Protein AF-A0A1J7C838-F1 (afdb_monomer)

Solvent-accessible surface area (backbone atoms only — not comparable to full-atom values): 5381 Å² total; per-residue (Å²): 118,68,68,62,57,50,53,51,55,50,51,53,49,56,49,54,52,49,53,50,50,51,41,50,53,50,43,56,40,49,73,36,74,68,40,30,52,54,53,49,54,44,35,60,74,16,37,66,91,56,87,50,80,49,97,50,65,69,57,20,52,50,39,46,52,43,18,50,57,26,43,55,52,48,50,52,42,57,74,57,42,48,72,48,49,56,51,42,52,53,57,47,54,64,50,60,78,72,108

Secondary structure (DSSP, 8-state):
-HHHHHHHHHHHHHHHHHHHHHHHHHHHHHHSHHHHHHHHHHHHHTTTTS----SSHHHHHHHHHHHHHHHHHHHHHHHH-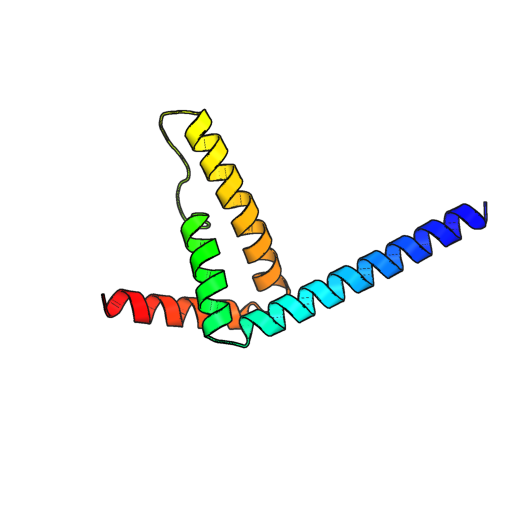HHHHHHHHHHHHHHHTT-

Sequence (99 aa):
MNDVNNKTAEAERQYREREKRDAEDIRHVMSDAQGRRVIWSVLTRGNVFGPCFATDPHVTAFNEGQRNLALALFQRVMSCCPELYLTMADEAGKQDEKR

Mean predicted aligned error: 4.57 Å

pLDDT: mean 94.16, std 8.87, range [58.47, 98.69]

Structure (mmCIF, N/CA/C/O backbone):
data_AF-A0A1J7C838-F1
#
_entry.id   AF-A0A1J7C838-F1
#
loop_
_atom_site.group_PDB
_atom_site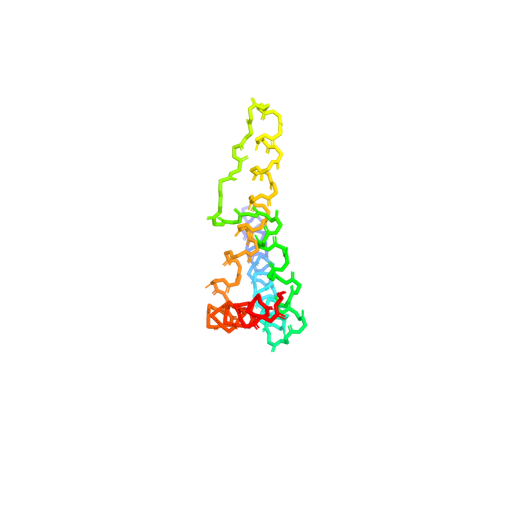.id
_atom_site.type_symbol
_atom_site.label_atom_id
_atom_site.label_alt_id
_atom_site.label_comp_id
_atom_site.label_asym_id
_atom_site.label_entity_id
_atom_site.label_seq_id
_atom_site.pdbx_PDB_ins_code
_atom_site.Cartn_x
_atom_site.Cartn_y
_atom_site.Cartn_z
_atom_site.occupancy
_atom_site.B_iso_or_equiv
_atom_site.auth_seq_id
_atom_site.auth_comp_id
_atom_site.auth_asym_id
_atom_site.auth_atom_id
_atom_site.pdbx_PDB_model_num
ATOM 1 N N . MET A 1 1 ? 8.521 3.347 40.447 1.00 58.47 1 MET A N 1
ATOM 2 C CA . MET A 1 1 ? 8.178 2.121 39.688 1.00 58.47 1 MET A CA 1
ATOM 3 C C . MET A 1 1 ? 6.769 2.170 39.082 1.00 58.47 1 MET A C 1
ATOM 5 O O . MET A 1 1 ? 6.614 1.731 37.952 1.00 58.47 1 MET A O 1
ATOM 9 N N . ASN A 1 2 ? 5.765 2.756 39.755 1.00 63.50 2 ASN A N 1
ATOM 10 C CA . ASN A 1 2 ? 4.376 2.812 39.254 1.00 63.50 2 ASN A CA 1
ATOM 11 C C . ASN A 1 2 ? 4.152 3.766 38.060 1.00 63.50 2 ASN A C 1
ATOM 13 O O . ASN A 1 2 ? 3.367 3.443 37.174 1.00 63.50 2 ASN A O 1
ATOM 17 N N . ASP A 1 3 ? 4.883 4.884 37.975 1.00 62.66 3 ASP A N 1
ATOM 18 C CA . ASP A 1 3 ? 4.737 5.842 36.862 1.00 62.66 3 ASP A CA 1
ATOM 19 C C . ASP A 1 3 ? 5.256 5.322 35.518 1.00 62.66 3 ASP A C 1
ATOM 21 O O . ASP A 1 3 ? 4.722 5.670 34.467 1.00 62.66 3 ASP A O 1
ATOM 25 N N . VAL A 1 4 ? 6.289 4.473 35.532 1.00 67.25 4 VAL A N 1
ATOM 26 C CA . VAL A 1 4 ? 6.834 3.873 34.304 1.00 67.25 4 VAL A CA 1
ATOM 27 C C . VAL A 1 4 ? 5.832 2.880 33.722 1.00 67.25 4 VAL A C 1
ATOM 29 O O . VAL A 1 4 ? 5.579 2.922 32.526 1.00 67.25 4 VAL A O 1
ATOM 32 N N . ASN A 1 5 ? 5.203 2.066 34.576 1.00 70.81 5 ASN A N 1
ATOM 33 C CA . ASN A 1 5 ? 4.222 1.064 34.161 1.00 70.81 5 ASN A CA 1
ATOM 34 C C . ASN A 1 5 ? 2.926 1.690 33.605 1.00 70.81 5 ASN A C 1
ATOM 36 O O . ASN A 1 5 ? 2.309 1.152 32.689 1.00 70.81 5 ASN A O 1
ATOM 40 N N . ASN A 1 6 ? 2.525 2.850 34.138 1.00 73.94 6 ASN A N 1
ATOM 41 C CA . ASN A 1 6 ? 1.362 3.589 33.644 1.00 73.94 6 ASN A CA 1
ATOM 42 C C . ASN A 1 6 ? 1.630 4.221 32.263 1.00 73.94 6 ASN A C 1
ATOM 44 O O . ASN A 1 6 ? 0.793 4.135 31.366 1.00 73.94 6 ASN A O 1
ATOM 48 N N . LYS A 1 7 ? 2.835 4.775 32.055 1.00 76.62 7 LYS A N 1
ATOM 49 C CA . LYS A 1 7 ? 3.252 5.343 30.760 1.00 76.62 7 LYS A CA 1
ATOM 50 C C . LYS A 1 7 ? 3.310 4.300 29.642 1.00 76.62 7 LYS A C 1
ATOM 52 O O . LYS A 1 7 ? 2.898 4.597 28.524 1.00 76.62 7 LYS A O 1
ATOM 57 N N . THR A 1 8 ? 3.778 3.082 29.921 1.00 87.00 8 THR A N 1
ATOM 58 C CA . THR A 1 8 ? 3.747 1.985 28.937 1.00 87.00 8 THR A CA 1
ATOM 59 C C . THR A 1 8 ? 2.321 1.555 28.608 1.00 87.00 8 THR A C 1
ATOM 61 O O . THR A 1 8 ? 1.993 1.414 27.433 1.00 87.00 8 THR A O 1
ATOM 64 N N . ALA A 1 9 ? 1.443 1.421 29.607 1.00 90.62 9 ALA A N 1
ATOM 65 C CA . ALA A 1 9 ? 0.049 1.040 29.375 1.00 90.62 9 ALA A CA 1
ATOM 66 C C . ALA A 1 9 ? -0.715 2.070 28.521 1.00 90.62 9 ALA A C 1
ATOM 68 O O . ALA A 1 9 ? -1.516 1.697 27.658 1.00 90.62 9 ALA A O 1
ATOM 69 N N . GLU A 1 10 ? -0.464 3.364 28.733 1.00 92.06 10 GLU A N 1
ATOM 70 C CA . GLU A 1 10 ? -1.044 4.437 27.923 1.00 92.06 10 GLU A CA 1
ATOM 71 C C . GLU A 1 10 ? -0.505 4.421 26.486 1.00 92.06 10 GLU A C 1
ATOM 73 O O . GLU A 1 10 ? -1.294 4.457 25.539 1.00 92.06 10 GLU A O 1
ATOM 78 N N . ALA A 1 11 ? 0.812 4.272 26.305 1.00 92.06 11 ALA A N 1
ATOM 79 C CA . ALA A 1 11 ? 1.430 4.167 24.984 1.00 92.06 11 ALA A CA 1
ATOM 80 C C . ALA A 1 11 ? 0.872 2.981 24.179 1.00 92.06 11 ALA A C 1
ATOM 82 O O . ALA A 1 11 ? 0.538 3.125 23.003 1.00 92.06 11 ALA A O 1
ATOM 83 N N . GLU A 1 12 ? 0.686 1.823 24.816 1.00 94.19 12 GLU A N 1
ATOM 84 C CA . GLU A 1 12 ? 0.069 0.663 24.173 1.00 94.19 12 GLU A CA 1
ATOM 85 C C . GLU A 1 12 ? -1.396 0.898 23.791 1.00 94.19 12 GLU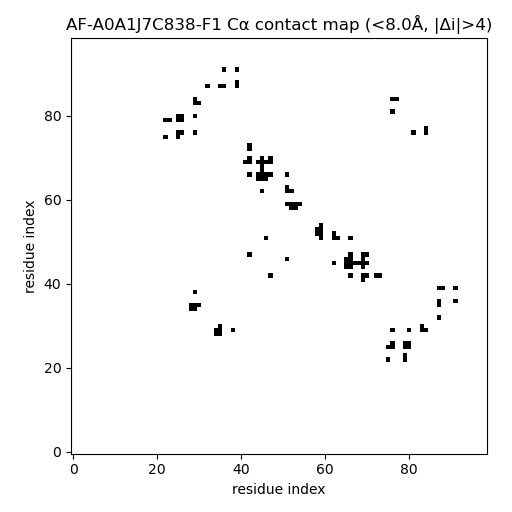 A C 1
ATOM 87 O O . GLU A 1 12 ? -1.851 0.428 22.748 1.00 94.19 12 GLU A O 1
ATOM 92 N N . ARG A 1 13 ? -2.176 1.592 24.634 1.00 95.00 13 ARG A N 1
ATOM 93 C CA . ARG A 1 13 ? -3.563 1.954 24.295 1.00 95.00 13 ARG A CA 1
ATOM 94 C C . ARG A 1 13 ? -3.598 2.871 23.079 1.00 95.00 13 ARG A C 1
ATOM 96 O O . ARG A 1 13 ? -4.316 2.567 22.132 1.00 95.00 13 ARG A O 1
ATOM 103 N N . GLN A 1 14 ? -2.776 3.918 23.073 1.00 94.94 14 GLN A N 1
ATOM 104 C CA . GLN A 1 14 ? -2.678 4.845 21.946 1.00 94.94 14 GLN A CA 1
ATOM 105 C C . GLN A 1 14 ? -2.229 4.136 20.663 1.00 94.94 14 GLN A C 1
ATOM 107 O O . GLN A 1 14 ? -2.760 4.422 19.591 1.00 94.94 14 GLN A O 1
ATOM 112 N N . TYR A 1 15 ? -1.286 3.196 20.762 1.00 94.56 15 TYR A N 1
ATOM 113 C CA . TYR A 1 15 ? -0.869 2.364 19.636 1.00 94.56 15 TYR A CA 1
ATOM 114 C C . TYR A 1 15 ? -2.042 1.533 19.094 1.00 94.56 15 TYR A C 1
ATOM 116 O O . TYR A 1 15 ? -2.372 1.638 17.917 1.00 94.56 15 TYR A O 1
ATOM 124 N N . ARG A 1 1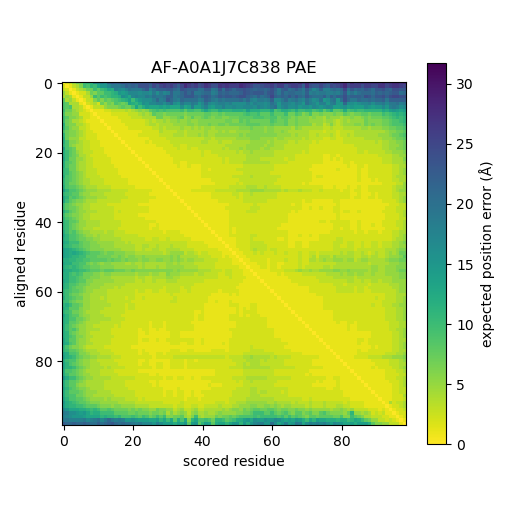6 ? -2.761 0.804 19.960 1.00 95.06 16 ARG A N 1
ATOM 125 C CA . ARG A 1 16 ? -3.938 0.006 19.565 1.00 95.06 16 ARG A CA 1
ATOM 126 C C . ARG A 1 16 ? -5.044 0.846 18.924 1.00 95.06 16 ARG A C 1
ATOM 128 O O . ARG A 1 16 ? -5.698 0.385 17.995 1.00 95.06 16 ARG A O 1
ATOM 135 N N . GLU A 1 17 ? -5.279 2.059 19.411 1.00 97.25 17 GLU A N 1
ATOM 136 C CA . GLU A 1 17 ? -6.259 2.972 18.814 1.00 97.25 17 GLU A CA 1
ATOM 137 C C . GLU A 1 17 ? -5.833 3.469 17.431 1.00 97.25 17 GLU A C 1
ATOM 139 O O . GLU A 1 17 ? -6.678 3.590 16.547 1.00 97.25 17 GLU A O 1
ATOM 144 N N . ARG A 1 18 ? -4.538 3.742 17.227 1.00 95.69 18 ARG A N 1
ATOM 145 C CA . ARG A 1 18 ? -4.005 4.112 15.908 1.00 95.69 18 ARG A CA 1
ATOM 146 C C . ARG A 1 18 ? -4.159 2.969 14.914 1.00 95.69 18 ARG A C 1
ATOM 148 O O . ARG A 1 18 ? -4.665 3.218 13.831 1.00 95.69 18 ARG A O 1
ATOM 155 N N . GLU A 1 19 ? -3.814 1.745 15.305 1.00 95.25 19 GLU A N 1
ATOM 156 C CA . GLU A 1 19 ? -3.966 0.557 14.452 1.00 95.25 19 GLU A CA 1
ATOM 157 C C . GLU A 1 19 ? -5.433 0.313 14.067 1.00 95.25 19 GLU A C 1
ATOM 159 O O . GLU A 1 19 ? -5.741 0.019 12.915 1.00 95.25 19 GLU A O 1
ATOM 164 N N . LYS A 1 20 ? -6.368 0.484 15.013 1.00 96.88 20 LYS A N 1
ATOM 165 C CA . LYS A 1 20 ? -7.806 0.371 14.725 1.00 96.88 20 LYS A CA 1
ATOM 166 C C . LYS A 1 20 ? -8.275 1.414 13.716 1.00 96.88 20 LYS A C 1
ATOM 168 O O . LYS A 1 20 ? -8.936 1.042 12.750 1.00 96.88 20 LYS A O 1
ATOM 173 N N . ARG A 1 21 ? -7.909 2.684 13.927 1.00 97.81 21 ARG A N 1
ATOM 174 C CA . ARG A 1 21 ? -8.241 3.770 12.995 1.00 97.81 21 ARG A CA 1
ATOM 175 C C . ARG A 1 21 ? -7.637 3.523 11.619 1.00 97.81 21 ARG A C 1
ATOM 177 O O . ARG A 1 21 ? -8.351 3.603 10.636 1.00 97.81 21 ARG A O 1
ATOM 184 N N . ASP A 1 22 ? -6.368 3.126 11.555 1.00 97.00 22 ASP A N 1
ATOM 185 C CA . ASP A 1 22 ? -5.693 2.819 10.292 1.00 97.00 22 ASP A CA 1
ATOM 186 C C . ASP A 1 22 ? -6.422 1.719 9.505 1.00 97.00 22 ASP A C 1
ATOM 188 O O . ASP A 1 22 ? -6.652 1.844 8.300 1.00 97.00 22 ASP A O 1
ATOM 192 N N . ALA A 1 23 ? -6.855 0.666 10.201 1.00 97.94 23 ALA A N 1
ATOM 193 C CA . ALA A 1 23 ? -7.608 -0.424 9.601 1.00 97.94 23 ALA A CA 1
ATOM 194 C C . ALA A 1 23 ? -9.009 0.006 9.125 1.00 97.94 23 ALA A C 1
ATOM 196 O O . ALA A 1 23 ? -9.483 -0.462 8.088 1.00 97.94 23 ALA A O 1
ATOM 197 N N . GLU A 1 24 ? -9.689 0.873 9.878 1.00 98.44 24 GLU A N 1
ATOM 198 C CA . GLU A 1 24 ? -10.973 1.472 9.493 1.00 98.44 24 GLU A CA 1
ATOM 199 C C . GLU A 1 24 ? -10.827 2.397 8.279 1.00 98.44 24 GLU A C 1
ATOM 201 O O . GLU A 1 24 ? -11.605 2.271 7.334 1.00 98.44 24 GLU A O 1
ATOM 206 N N . ASP A 1 25 ? -9.795 3.239 8.253 1.00 98.50 25 ASP A N 1
ATOM 207 C CA . ASP A 1 25 ? -9.496 4.156 7.152 1.00 98.50 25 ASP A CA 1
ATOM 208 C C . ASP A 1 25 ? -9.206 3.386 5.857 1.00 98.50 25 ASP A C 1
ATOM 210 O O . ASP A 1 25 ? -9.754 3.704 4.799 1.00 98.50 25 ASP A O 1
ATOM 214 N N . ILE A 1 26 ? -8.402 2.319 5.929 1.00 98.50 26 ILE A N 1
ATOM 215 C CA . ILE A 1 26 ? -8.123 1.462 4.769 1.00 98.50 26 ILE A CA 1
ATOM 216 C C . ILE A 1 26 ? -9.392 0.778 4.268 1.00 98.50 26 ILE A C 1
ATOM 218 O O . ILE A 1 26 ? -9.651 0.794 3.063 1.00 98.50 26 ILE A O 1
ATOM 222 N N . ARG A 1 27 ? -10.218 0.224 5.165 1.00 98.56 27 ARG A N 1
ATOM 223 C CA . ARG A 1 27 ? -11.511 -0.366 4.783 1.00 98.56 27 ARG A CA 1
ATOM 224 C C . ARG A 1 27 ? -12.425 0.658 4.123 1.00 98.56 27 ARG A C 1
ATOM 226 O O . ARG A 1 27 ? -13.068 0.342 3.123 1.00 98.56 27 ARG A O 1
ATOM 233 N N . HIS A 1 28 ? -12.460 1.878 4.650 1.00 98.56 28 HIS A N 1
ATOM 234 C CA . HIS A 1 28 ? -13.260 2.956 4.091 1.00 98.56 28 HIS A CA 1
ATOM 235 C C . HIS A 1 28 ? -12.811 3.300 2.667 1.00 98.56 28 HIS A C 1
ATOM 237 O O . HIS A 1 28 ? -13.625 3.255 1.746 1.00 98.56 28 HIS A O 1
ATOM 243 N N . VAL A 1 29 ? -11.514 3.538 2.453 1.00 98.50 29 VAL A N 1
ATOM 244 C CA . VAL A 1 29 ? -10.960 3.822 1.118 1.00 98.50 29 VAL A CA 1
ATOM 245 C C . VAL A 1 29 ? -11.223 2.669 0.146 1.00 98.50 29 VAL A C 1
ATOM 247 O O . VAL A 1 29 ? -11.639 2.900 -0.986 1.00 98.50 29 VAL A O 1
ATOM 250 N N . MET A 1 30 ? -11.023 1.423 0.578 1.00 98.62 30 MET A N 1
ATOM 251 C CA . MET A 1 30 ? -11.203 0.243 -0.275 1.00 98.62 30 MET A CA 1
ATOM 252 C C . MET A 1 30 ? -12.672 -0.047 -0.613 1.00 98.62 30 MET A C 1
ATOM 254 O O . MET A 1 30 ? -12.939 -0.728 -1.607 1.00 98.62 30 MET A O 1
ATOM 258 N N . SER A 1 31 ? -13.627 0.460 0.175 1.00 98.31 31 SER A N 1
ATOM 259 C CA . SER A 1 31 ? -15.064 0.288 -0.086 1.00 98.31 31 SER A CA 1
ATOM 260 C C . SER A 1 31 ? -15.532 1.028 -1.345 1.00 98.31 31 SER A C 1
ATOM 262 O O . SER A 1 31 ? -16.440 0.564 -2.039 1.00 98.31 31 SER A O 1
ATOM 264 N N . ASP A 1 32 ? -14.851 2.115 -1.710 1.00 98.25 32 ASP A N 1
ATOM 265 C CA . ASP A 1 32 ? -15.162 2.928 -2.880 1.00 98.25 32 ASP A CA 1
ATOM 266 C C . ASP A 1 32 ? -14.307 2.554 -4.105 1.00 98.25 32 ASP A C 1
ATOM 268 O O . ASP A 1 32 ? -13.098 2.319 -4.022 1.00 98.25 32 ASP A O 1
ATOM 272 N N . ALA A 1 33 ? -14.932 2.531 -5.285 1.00 98.06 33 ALA A N 1
ATOM 273 C CA . ALA A 1 33 ? -14.255 2.174 -6.532 1.00 98.06 33 ALA A CA 1
ATOM 274 C C . ALA A 1 33 ? -13.190 3.203 -6.945 1.00 98.06 33 ALA A C 1
ATOM 276 O O . ALA A 1 33 ? -12.203 2.847 -7.592 1.00 98.06 33 ALA A O 1
ATOM 277 N N . GLN A 1 34 ? -13.369 4.487 -6.615 1.00 98.31 34 GLN A N 1
ATOM 278 C CA . GLN A 1 34 ? -12.350 5.508 -6.872 1.00 98.31 34 GLN A CA 1
ATOM 279 C C . GLN A 1 34 ? -11.158 5.317 -5.931 1.00 98.31 34 GLN A C 1
ATOM 281 O O . GLN A 1 34 ? -10.015 5.369 -6.390 1.00 98.31 34 GLN A O 1
ATOM 286 N N . GLY A 1 35 ? -11.420 5.008 -4.658 1.00 98.50 35 GLY A N 1
ATOM 287 C CA . GLY A 1 35 ? -10.397 4.632 -3.684 1.00 98.50 35 GLY A CA 1
ATOM 288 C C . GLY A 1 35 ? -9.551 3.448 -4.156 1.00 98.50 35 GLY A C 1
ATOM 289 O O . GLY A 1 35 ? -8.326 3.559 -4.231 1.00 98.50 35 GLY A O 1
ATOM 290 N N . ARG A 1 36 ? -10.186 2.361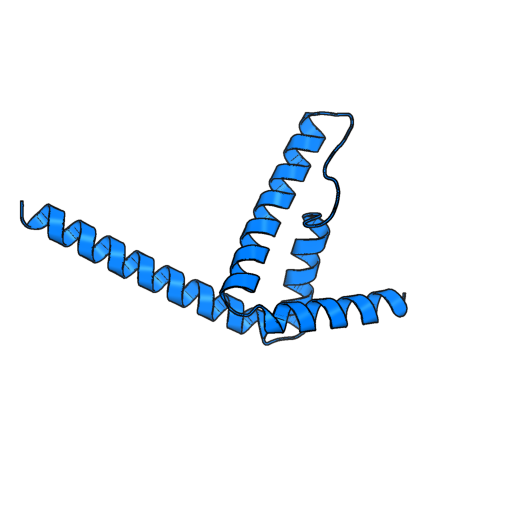 -4.612 1.00 98.69 36 ARG A N 1
ATOM 291 C CA . ARG A 1 36 ? -9.482 1.205 -5.200 1.00 98.69 36 ARG A CA 1
ATOM 292 C C . ARG A 1 36 ? -8.603 1.582 -6.394 1.00 98.69 36 ARG A C 1
ATOM 294 O O . ARG A 1 36 ? -7.465 1.133 -6.464 1.00 98.69 36 ARG A O 1
ATOM 301 N N . ARG A 1 37 ? -9.051 2.467 -7.294 1.00 98.44 37 ARG A N 1
ATOM 302 C CA . ARG A 1 37 ? -8.200 2.951 -8.405 1.00 98.44 37 ARG A CA 1
ATOM 303 C C . ARG A 1 37 ? -6.955 3.697 -7.921 1.00 98.44 37 ARG A C 1
ATOM 305 O O . ARG A 1 37 ? -5.887 3.538 -8.512 1.00 98.44 37 ARG A O 1
ATOM 312 N N . VAL A 1 38 ? -7.074 4.497 -6.860 1.00 98.38 38 VAL A N 1
ATOM 313 C CA . VAL A 1 38 ? -5.925 5.196 -6.262 1.00 98.38 38 VAL A CA 1
ATOM 314 C C . VAL A 1 38 ? -4.942 4.192 -5.665 1.00 98.38 38 VAL A C 1
ATOM 316 O O . VAL A 1 38 ? -3.754 4.247 -5.986 1.00 98.38 38 VAL A O 1
ATOM 319 N N . ILE A 1 39 ? -5.431 3.249 -4.856 1.00 98.38 39 ILE A N 1
ATOM 320 C CA . ILE A 1 39 ? -4.598 2.205 -4.247 1.00 98.38 39 ILE A CA 1
ATOM 321 C C . ILE A 1 39 ? -3.910 1.373 -5.331 1.00 98.38 39 ILE A C 1
ATOM 323 O O . ILE A 1 39 ? -2.688 1.237 -5.301 1.00 98.38 39 ILE A O 1
ATOM 327 N N . TRP A 1 40 ? -4.652 0.906 -6.338 1.00 98.06 40 TRP A N 1
ATOM 328 C CA . TRP A 1 40 ? -4.098 0.156 -7.464 1.00 98.06 40 TRP A CA 1
ATOM 329 C C . TRP A 1 40 ? -2.978 0.925 -8.167 1.00 98.06 40 TRP A C 1
ATOM 331 O O . TRP A 1 40 ? -1.889 0.389 -8.354 1.00 98.06 40 TRP A O 1
ATOM 341 N N . SER A 1 41 ? -3.185 2.216 -8.458 1.00 97.50 41 SER A N 1
ATOM 342 C CA . SER A 1 41 ? -2.148 3.063 -9.059 1.00 97.50 41 SER A CA 1
ATOM 343 C C . SER A 1 41 ? -0.872 3.129 -8.212 1.00 97.50 41 SER A C 1
ATOM 345 O O . SER A 1 41 ? 0.215 3.236 -8.780 1.00 97.50 41 SER A O 1
ATOM 347 N N . VAL A 1 42 ? -0.966 3.114 -6.881 1.00 98.19 42 VAL A N 1
ATOM 348 C CA . VAL A 1 42 ? 0.218 3.090 -6.007 1.00 98.19 42 VAL A CA 1
ATOM 349 C C . VAL A 1 42 ? 0.920 1.736 -6.095 1.00 98.19 42 VAL A C 1
ATOM 351 O O . VAL A 1 42 ? 2.139 1.705 -6.265 1.00 98.19 42 VAL A O 1
ATOM 354 N N . LEU A 1 43 ? 0.170 0.630 -6.051 1.00 98.12 43 LEU A N 1
ATOM 355 C CA . LEU A 1 43 ? 0.734 -0.722 -6.147 1.00 98.12 43 LEU A CA 1
ATOM 356 C C . LEU A 1 43 ? 1.447 -0.955 -7.486 1.00 98.12 43 LEU A C 1
ATOM 358 O O . LEU A 1 43 ? 2.551 -1.501 -7.509 1.00 98.12 43 LEU A O 1
ATOM 362 N N . THR A 1 44 ? 0.860 -0.483 -8.590 1.00 96.44 44 THR A N 1
ATOM 363 C CA . THR A 1 44 ? 1.470 -0.559 -9.924 1.00 96.44 44 THR A CA 1
ATOM 364 C C . THR A 1 44 ? 2.746 0.276 -10.003 1.00 96.44 44 THR A C 1
ATOM 366 O O . THR A 1 44 ? 3.770 -0.221 -10.461 1.00 96.44 44 THR A O 1
ATOM 369 N N . ARG A 1 45 ? 2.729 1.528 -9.521 1.00 96.31 45 ARG A N 1
ATOM 370 C CA . ARG A 1 45 ? 3.917 2.407 -9.536 1.00 96.31 45 ARG A CA 1
ATO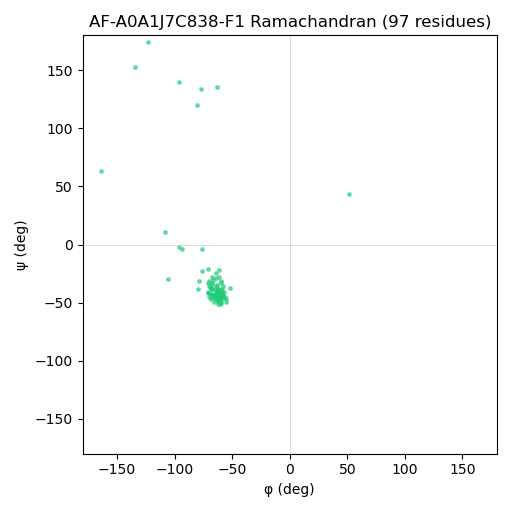M 371 C C . ARG A 1 45 ? 5.052 1.882 -8.664 1.00 96.31 45 ARG A C 1
ATOM 373 O O . ARG A 1 45 ? 6.212 2.060 -9.013 1.00 96.31 45 ARG A O 1
ATOM 380 N N . GLY A 1 46 ? 4.719 1.255 -7.539 1.00 97.44 46 GLY A N 1
ATOM 381 C CA . GLY A 1 46 ? 5.690 0.593 -6.676 1.00 97.44 46 GLY A CA 1
ATOM 382 C C . GLY A 1 46 ? 6.170 -0.754 -7.210 1.00 97.44 46 GLY A C 1
ATOM 383 O O . GLY A 1 46 ? 7.034 -1.357 -6.592 1.00 97.44 46 GLY A O 1
ATOM 384 N N . ASN A 1 47 ? 5.627 -1.244 -8.328 1.00 96.81 47 ASN A N 1
ATOM 385 C CA . ASN A 1 47 ? 6.026 -2.505 -8.946 1.00 96.81 47 ASN A CA 1
ATOM 386 C C . ASN A 1 47 ? 6.028 -3.694 -7.960 1.00 96.81 47 ASN A C 1
ATOM 388 O O . ASN A 1 47 ? 6.957 -4.499 -7.931 1.00 96.81 47 ASN A O 1
ATOM 392 N N . VAL A 1 48 ? 4.987 -3.794 -7.122 1.00 96.38 48 VAL A N 1
ATOM 393 C CA . VAL A 1 48 ? 4.908 -4.759 -6.002 1.00 96.38 48 VAL A CA 1
ATOM 394 C C . VAL A 1 48 ? 5.183 -6.205 -6.435 1.00 96.38 48 VAL A C 1
ATOM 396 O O . VAL A 1 48 ? 5.863 -6.940 -5.718 1.00 96.38 48 VAL A O 1
ATOM 399 N N . PHE A 1 49 ? 4.710 -6.588 -7.623 1.00 93.94 49 PHE A N 1
ATOM 400 C CA . PHE A 1 49 ? 4.825 -7.945 -8.168 1.00 93.94 49 PHE A CA 1
ATOM 401 C C . PHE A 1 49 ? 5.827 -8.075 -9.329 1.00 93.94 49 PHE A C 1
ATOM 403 O O . PHE A 1 49 ? 5.847 -9.108 -9.993 1.00 93.94 49 PHE A O 1
ATOM 410 N N . GLY A 1 50 ? 6.648 -7.052 -9.592 1.00 95.12 50 GLY A N 1
ATOM 411 C CA . GLY A 1 50 ? 7.620 -7.057 -10.688 1.00 95.12 50 GLY A CA 1
ATOM 412 C C . GLY A 1 50 ? 9.067 -6.818 -10.235 1.00 95.12 50 GLY A C 1
ATOM 413 O O . GLY A 1 50 ? 9.331 -6.574 -9.056 1.00 95.12 50 GLY A O 1
ATOM 414 N N . PRO A 1 51 ? 10.035 -6.916 -11.165 1.00 94.56 51 PRO A N 1
ATOM 415 C CA . PRO A 1 51 ? 11.452 -6.724 -10.866 1.00 94.56 51 PRO A CA 1
ATOM 416 C C . PRO A 1 51 ? 11.807 -5.238 -10.721 1.00 94.56 51 PRO A C 1
ATOM 418 O O . PRO A 1 51 ? 11.472 -4.435 -11.586 1.00 94.56 51 PRO A O 1
ATOM 421 N N . CYS A 1 52 ? 12.557 -4.872 -9.679 1.00 95.00 52 CYS A N 1
ATOM 422 C CA . CYS A 1 52 ? 13.038 -3.495 -9.472 1.00 95.00 52 CYS A CA 1
ATOM 423 C C . CYS A 1 52 ? 14.468 -3.237 -9.972 1.00 95.00 52 CYS A C 1
ATOM 425 O O . CYS A 1 52 ? 14.960 -2.110 -9.874 1.00 95.00 52 CYS A O 1
ATOM 427 N N . PHE A 1 53 ? 15.139 -4.267 -10.489 1.00 96.00 53 PHE A N 1
ATOM 428 C CA . PHE A 1 53 ? 16.532 -4.189 -10.914 1.00 96.00 53 PHE A CA 1
ATOM 429 C C . PHE A 1 53 ? 16.742 -3.201 -12.070 1.00 96.00 53 PHE A C 1
ATOM 431 O O . PHE A 1 53 ? 16.026 -3.221 -13.070 1.00 96.00 53 PHE A O 1
ATOM 438 N N . ALA A 1 54 ? 17.797 -2.404 -11.944 1.00 96.75 54 ALA A N 1
ATOM 439 C CA . ALA A 1 54 ? 18.392 -1.592 -12.990 1.00 96.75 54 ALA A CA 1
ATOM 440 C C . ALA A 1 54 ? 19.921 -1.749 -12.949 1.00 96.75 54 ALA A C 1
ATOM 442 O O . ALA A 1 54 ? 20.503 -1.998 -11.894 1.00 96.75 54 ALA A O 1
ATOM 443 N N . THR A 1 55 ? 20.594 -1.569 -14.088 1.00 97.56 55 THR A N 1
ATOM 444 C CA . THR A 1 55 ? 22.063 -1.675 -14.166 1.00 97.56 55 THR A CA 1
ATOM 445 C C . THR A 1 55 ? 22.773 -0.679 -13.247 1.00 97.56 55 THR A C 1
ATOM 447 O O . THR A 1 55 ? 23.840 -0.987 -12.726 1.00 97.56 55 THR A O 1
ATOM 450 N N . ASP A 1 56 ? 22.173 0.493 -13.023 1.00 98.06 56 ASP A N 1
ATOM 451 C CA . ASP A 1 56 ? 22.632 1.452 -12.020 1.00 98.06 56 ASP A CA 1
ATOM 452 C C . ASP A 1 56 ? 22.142 1.033 -10.612 1.00 98.06 56 ASP A C 1
ATOM 454 O O . ASP A 1 56 ? 20.925 0.970 -10.371 1.00 98.06 56 ASP A O 1
ATOM 458 N N . PRO A 1 57 ? 23.054 0.775 -9.653 1.00 97.75 57 PRO A N 1
ATOM 459 C CA . PRO A 1 57 ? 22.693 0.423 -8.282 1.00 97.75 57 PRO A CA 1
ATOM 460 C C . PRO A 1 57 ? 21.858 1.486 -7.556 1.00 97.75 57 PRO A C 1
ATOM 462 O O . PRO A 1 57 ? 20.994 1.130 -6.753 1.00 97.75 57 PRO A O 1
ATOM 465 N N . HIS A 1 58 ? 22.068 2.778 -7.828 1.00 98.38 58 HIS A N 1
ATOM 466 C CA . HIS A 1 58 ? 21.299 3.853 -7.196 1.00 98.38 58 HIS A CA 1
ATOM 467 C C . HIS A 1 58 ? 19.849 3.868 -7.681 1.00 98.38 58 HIS A C 1
ATOM 469 O O . HIS A 1 58 ? 18.932 4.084 -6.887 1.00 98.38 58 HIS A O 1
ATOM 475 N N . VAL A 1 59 ? 19.631 3.562 -8.961 1.00 98.19 59 VAL A N 1
ATOM 476 C CA . VAL A 1 59 ? 18.285 3.414 -9.526 1.00 98.19 59 VAL A CA 1
ATOM 477 C C . VAL A 1 59 ? 17.593 2.183 -8.942 1.00 98.19 59 VAL A C 1
ATOM 479 O O . VAL A 1 59 ? 16.439 2.276 -8.530 1.00 98.19 59 VAL A O 1
ATOM 482 N N . THR A 1 60 ? 18.299 1.054 -8.820 1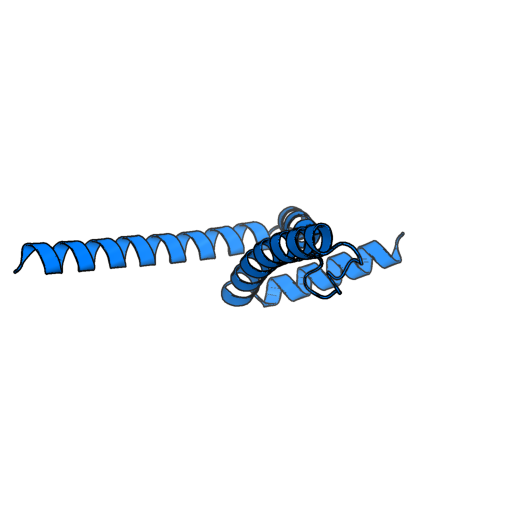.00 98.31 60 THR A N 1
ATOM 483 C CA . THR A 1 60 ? 17.754 -0.144 -8.155 1.00 98.31 60 THR A CA 1
ATOM 484 C C . THR A 1 60 ? 17.338 0.156 -6.715 1.00 98.31 60 THR A C 1
ATOM 486 O O . THR A 1 60 ? 16.232 -0.195 -6.306 1.00 98.31 60 THR A O 1
ATOM 489 N N . ALA A 1 61 ? 18.192 0.846 -5.952 1.00 98.25 61 ALA A N 1
ATOM 490 C CA . ALA A 1 61 ? 17.897 1.222 -4.573 1.00 98.25 61 ALA A CA 1
ATOM 491 C C . ALA A 1 61 ? 16.662 2.133 -4.475 1.00 98.25 61 ALA A C 1
ATOM 493 O O . ALA A 1 61 ? 15.813 1.927 -3.608 1.00 98.25 61 ALA A O 1
ATOM 494 N N . PHE A 1 62 ? 16.525 3.105 -5.383 1.00 98.19 62 PHE A N 1
ATOM 495 C CA . PHE A 1 62 ? 15.340 3.957 -5.451 1.00 98.19 62 PHE A CA 1
ATOM 496 C C . PHE A 1 62 ? 14.071 3.150 -5.765 1.00 98.19 62 PHE A C 1
ATOM 498 O O . PHE A 1 62 ? 13.070 3.287 -5.062 1.00 98.19 62 PHE A O 1
ATOM 505 N N . ASN A 1 63 ? 14.119 2.263 -6.764 1.00 98.19 63 ASN A N 1
ATOM 506 C CA . ASN A 1 63 ? 12.986 1.418 -7.147 1.00 98.19 63 ASN A CA 1
ATOM 507 C C . ASN A 1 63 ? 12.543 0.492 -6.005 1.00 98.19 63 ASN A C 1
ATOM 509 O O . ASN A 1 63 ? 11.347 0.347 -5.759 1.00 98.19 63 ASN A O 1
ATOM 513 N N . GLU A 1 64 ? 13.484 -0.102 -5.268 1.00 98.19 64 GLU A N 1
ATOM 514 C CA . GLU A 1 64 ? 13.158 -0.900 -4.080 1.00 98.19 64 GLU A CA 1
ATOM 515 C C . GLU A 1 64 ? 12.589 -0.044 -2.941 1.00 98.19 64 GLU A C 1
ATOM 517 O O . GLU A 1 64 ? 11.677 -0.486 -2.244 1.00 98.19 64 GLU A O 1
ATOM 522 N N . GLY A 1 65 ? 13.032 1.207 -2.785 1.00 98.12 65 GLY A N 1
ATOM 523 C CA . GLY A 1 65 ? 12.410 2.159 -1.860 1.00 98.12 65 GLY A CA 1
ATOM 524 C C . GLY A 1 65 ? 10.939 2.429 -2.199 1.00 98.12 65 GLY A C 1
ATOM 525 O O . GLY A 1 65 ? 10.071 2.360 -1.324 1.00 98.12 65 GLY A O 1
ATOM 526 N N . GLN A 1 66 ? 10.641 2.656 -3.482 1.00 98.12 66 GLN A N 1
ATOM 527 C CA . GLN A 1 66 ? 9.270 2.832 -3.970 1.00 98.12 66 GLN A CA 1
ATOM 528 C C . GLN A 1 66 ? 8.431 1.561 -3.769 1.00 98.12 66 GLN A C 1
ATOM 530 O O . GLN A 1 66 ? 7.281 1.643 -3.325 1.00 98.12 66 GLN A O 1
ATOM 535 N N . ARG A 1 67 ? 9.014 0.382 -4.027 1.00 98.38 67 ARG A N 1
ATOM 536 C CA . ARG A 1 67 ? 8.352 -0.905 -3.792 1.00 98.38 67 ARG A CA 1
ATOM 537 C C . ARG A 1 67 ? 8.057 -1.145 -2.324 1.00 98.38 67 ARG A C 1
ATOM 539 O O . ARG A 1 67 ? 6.962 -1.591 -2.003 1.00 98.38 67 ARG A O 1
ATOM 546 N N . ASN A 1 68 ? 8.981 -0.808 -1.430 1.00 98.44 68 ASN A N 1
ATOM 547 C CA . ASN A 1 68 ? 8.789 -0.959 0.007 1.00 98.44 68 ASN A CA 1
ATOM 548 C C . ASN A 1 68 ? 7.586 -0.146 0.513 1.00 98.44 68 ASN A C 1
ATOM 550 O O . ASN A 1 68 ? 6.753 -0.671 1.251 1.00 98.44 68 ASN A O 1
ATOM 554 N N . LEU A 1 69 ? 7.439 1.107 0.068 1.00 98.25 69 LEU A N 1
ATOM 555 C CA . LEU A 1 69 ? 6.280 1.929 0.431 1.00 98.25 69 LEU A CA 1
ATOM 556 C C . LEU A 1 69 ? 4.964 1.323 -0.085 1.00 98.25 69 LEU A C 1
ATOM 558 O O . LEU A 1 69 ? 3.971 1.273 0.644 1.00 98.25 69 LEU A O 1
ATOM 562 N N . ALA A 1 70 ? 4.954 0.828 -1.324 1.00 98.44 70 ALA A N 1
ATOM 563 C CA . ALA A 1 70 ? 3.779 0.176 -1.893 1.00 98.44 70 ALA A CA 1
ATOM 564 C C . ALA A 1 70 ? 3.457 -1.165 -1.208 1.00 98.44 70 ALA A C 1
ATOM 566 O O . ALA A 1 70 ? 2.287 -1.463 -0.979 1.00 98.44 70 ALA A O 1
ATOM 567 N N . LEU A 1 71 ? 4.471 -1.944 -0.819 1.00 98.50 71 LEU A N 1
ATOM 568 C CA . LEU A 1 71 ? 4.318 -3.184 -0.055 1.00 98.50 71 LEU A CA 1
ATOM 569 C C . LEU A 1 71 ? 3.721 -2.927 1.328 1.00 98.50 71 LEU A C 1
ATOM 571 O O . LEU A 1 71 ? 2.840 -3.674 1.745 1.00 98.50 71 LEU A O 1
ATOM 575 N N . ALA A 1 72 ? 4.137 -1.861 2.013 1.00 98.31 72 ALA A N 1
ATOM 576 C CA . ALA A 1 72 ? 3.546 -1.478 3.292 1.00 98.31 72 ALA A CA 1
ATOM 577 C C . ALA A 1 72 ? 2.045 -1.163 3.146 1.00 98.31 72 ALA A C 1
ATOM 579 O O . ALA A 1 72 ? 1.227 -1.612 3.949 1.00 98.31 72 ALA A O 1
ATOM 580 N N . LEU A 1 73 ? 1.655 -0.447 2.084 1.00 98.44 73 LEU A N 1
ATOM 581 C CA . LEU A 1 73 ? 0.243 -0.200 1.783 1.00 98.44 73 LEU A CA 1
ATOM 582 C C . LEU A 1 73 ? -0.508 -1.494 1.431 1.00 98.44 73 LEU A C 1
ATOM 584 O O . LEU A 1 73 ? -1.611 -1.723 1.928 1.00 98.44 73 LEU A O 1
ATOM 588 N N . PHE A 1 74 ? 0.095 -2.359 0.615 1.00 98.44 74 PHE A N 1
ATOM 589 C CA . PHE A 1 74 ? -0.469 -3.658 0.254 1.00 98.44 74 PHE A CA 1
ATOM 590 C C . PHE A 1 74 ? -0.723 -4.533 1.487 1.00 98.44 74 PHE A C 1
ATOM 592 O O . PHE A 1 74 ? -1.808 -5.089 1.631 1.00 98.44 74 PHE A O 1
ATOM 599 N N . GLN A 1 75 ? 0.235 -4.606 2.414 1.00 98.25 75 GLN A N 1
ATOM 600 C CA . GLN A 1 75 ? 0.091 -5.349 3.667 1.00 98.25 75 GLN A CA 1
ATOM 601 C C . GLN A 1 75 ? -1.091 -4.845 4.499 1.00 98.25 75 GLN A C 1
ATOM 603 O O . GLN A 1 75 ? -1.850 -5.661 5.022 1.00 98.25 75 GLN A O 1
ATOM 608 N N . ARG A 1 76 ? -1.300 -3.525 4.580 1.00 98.12 76 ARG A N 1
ATOM 609 C CA . AR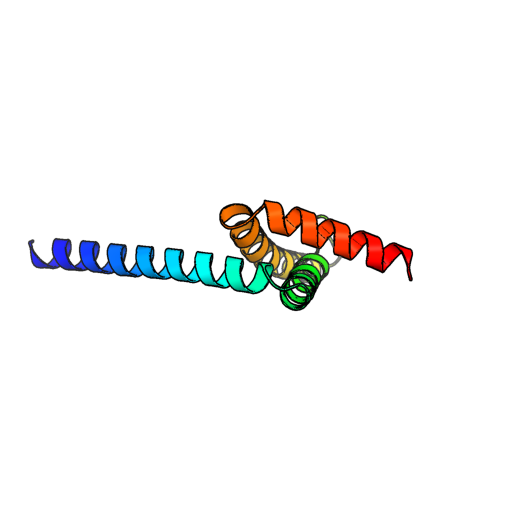G A 1 76 ? -2.459 -2.940 5.277 1.00 98.12 76 ARG A CA 1
ATOM 610 C C . ARG A 1 76 ? -3.780 -3.382 4.649 1.00 98.12 76 ARG A C 1
ATOM 612 O O . ARG A 1 76 ? -4.667 -3.835 5.369 1.00 98.12 76 ARG A O 1
ATOM 619 N N . VAL A 1 77 ? -3.890 -3.337 3.319 1.00 98.44 77 VAL A N 1
ATOM 620 C CA . VAL A 1 77 ? -5.075 -3.826 2.589 1.00 98.44 77 VAL A CA 1
ATOM 621 C C . VAL A 1 77 ? -5.312 -5.312 2.858 1.00 98.44 77 VAL A C 1
ATOM 623 O O . VAL A 1 77 ? -6.411 -5.694 3.254 1.00 98.44 77 VAL A O 1
ATOM 626 N N . MET A 1 78 ? -4.279 -6.143 2.711 1.00 98.25 78 MET A N 1
ATOM 627 C CA . MET A 1 78 ? -4.388 -7.590 2.920 1.00 98.25 78 MET A CA 1
ATOM 628 C C . MET A 1 78 ? -4.722 -7.965 4.367 1.00 98.25 78 MET A C 1
ATOM 630 O O . MET A 1 78 ? -5.362 -8.986 4.595 1.00 98.25 78 MET A O 1
ATOM 634 N N . SER A 1 79 ? -4.319 -7.141 5.336 1.00 97.62 79 SER A N 1
ATOM 635 C CA . SER A 1 79 ? -4.618 -7.363 6.755 1.00 97.62 79 SER A CA 1
ATOM 636 C C . SER A 1 79 ? -6.044 -6.954 7.127 1.00 97.62 79 SER A C 1
ATOM 638 O O . SER A 1 79 ? -6.631 -7.536 8.036 1.00 97.62 79 SER A O 1
ATOM 640 N N . CYS A 1 80 ? -6.605 -5.944 6.453 1.00 97.25 80 CYS A N 1
ATOM 641 C CA . CYS A 1 80 ? -7.857 -5.307 6.870 1.00 97.25 80 CYS A CA 1
ATOM 642 C C . CYS A 1 80 ? -9.078 -5.678 6.021 1.00 97.25 80 CYS A C 1
ATOM 644 O O . CYS A 1 80 ? -10.189 -5.622 6.554 1.00 97.25 80 CYS A O 1
ATOM 646 N N . CYS A 1 81 ? -8.879 -5.980 4.733 1.00 98.12 81 CYS A N 1
ATOM 647 C CA . CYS A 1 81 ? -9.927 -6.250 3.739 1.00 98.12 81 CYS A CA 1
ATOM 648 C C . CYS A 1 81 ? -9.374 -6.953 2.471 1.00 98.12 81 CYS A C 1
ATOM 650 O O . CYS A 1 81 ? -9.402 -6.379 1.372 1.00 98.12 81 CYS A O 1
ATOM 652 N N . PRO A 1 82 ? -8.827 -8.179 2.581 1.00 98.00 82 PRO A N 1
ATOM 653 C CA . PRO A 1 82 ? -8.260 -8.909 1.440 1.00 98.00 82 PRO A CA 1
ATOM 654 C C . PRO A 1 82 ? -9.281 -9.212 0.325 1.00 98.00 82 PRO A C 1
ATOM 656 O O . PRO A 1 82 ? -8.925 -9.289 -0.849 1.00 98.00 82 PRO A O 1
ATOM 659 N N . GLU A 1 83 ? -10.564 -9.336 0.646 1.00 98.06 83 GLU A N 1
ATOM 660 C CA . GLU A 1 83 ? -11.651 -9.513 -0.322 1.00 98.06 83 GLU A CA 1
ATOM 661 C C . GLU A 1 83 ? -11.807 -8.312 -1.271 1.00 98.06 83 GLU A C 1
ATOM 663 O O . GLU A 1 83 ? -12.086 -8.474 -2.464 1.00 98.06 83 GLU A O 1
ATOM 668 N N . LEU A 1 84 ? -11.554 -7.096 -0.775 1.00 98.44 84 LEU A N 1
ATOM 669 C CA . LEU A 1 84 ? -11.610 -5.883 -1.591 1.00 98.44 84 LEU A CA 1
ATOM 670 C C . LEU A 1 84 ? -10.382 -5.744 -2.496 1.00 98.44 84 LEU A C 1
ATOM 672 O O . LEU A 1 84 ? -10.475 -5.102 -3.542 1.00 98.44 84 LEU A O 1
ATOM 676 N N . TYR A 1 85 ? -9.258 -6.388 -2.159 1.00 98.19 85 TYR A N 1
ATOM 677 C CA . TYR A 1 85 ? -8.126 -6.509 -3.081 1.00 98.19 85 TYR A CA 1
ATOM 678 C C . TYR A 1 85 ? -8.501 -7.322 -4.324 1.00 98.19 85 TYR A C 1
ATOM 680 O O . TYR A 1 85 ? -8.193 -6.900 -5.436 1.00 98.19 85 TYR A O 1
ATOM 688 N N . LEU A 1 86 ? -9.211 -8.443 -4.163 1.00 97.06 86 LEU A N 1
ATOM 689 C CA . LEU A 1 86 ? -9.658 -9.251 -5.306 1.00 97.06 86 LEU A CA 1
ATOM 690 C C . LEU A 1 86 ? -10.600 -8.458 -6.218 1.00 97.06 86 LEU A C 1
ATOM 692 O O . LEU A 1 86 ? -10.462 -8.504 -7.437 1.00 97.06 86 LEU A O 1
ATOM 696 N N . THR A 1 87 ? -11.499 -7.675 -5.617 1.00 98.31 87 THR A N 1
ATOM 697 C CA . THR A 1 87 ? -12.384 -6.762 -6.356 1.00 98.31 87 THR A CA 1
ATOM 698 C C . THR A 1 87 ? -11.576 -5.720 -7.135 1.00 98.31 87 THR A C 1
ATOM 700 O O . THR A 1 87 ? -11.788 -5.543 -8.329 1.00 98.31 87 THR A O 1
ATOM 703 N N . MET A 1 88 ? -10.603 -5.070 -6.487 1.00 98.12 88 MET A N 1
ATOM 704 C CA . MET A 1 88 ? -9.706 -4.101 -7.127 1.00 98.12 88 MET A CA 1
ATOM 705 C C . MET A 1 88 ? -8.916 -4.714 -8.297 1.00 98.12 88 MET A C 1
ATOM 707 O O . MET A 1 88 ? -8.769 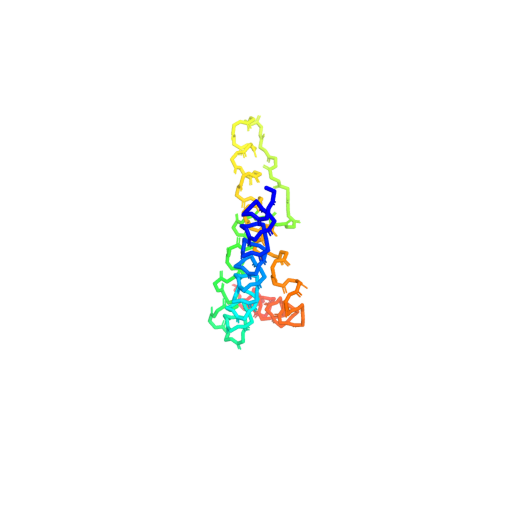-4.077 -9.337 1.00 98.12 88 MET A O 1
ATOM 711 N N . ALA A 1 89 ? -8.405 -5.938 -8.133 1.00 97.19 89 ALA A N 1
ATOM 712 C CA . ALA A 1 89 ? -7.625 -6.631 -9.155 1.00 97.19 89 ALA A CA 1
ATOM 713 C C . ALA A 1 89 ? -8.476 -6.999 -10.384 1.00 97.19 89 ALA A C 1
ATOM 715 O O . ALA A 1 89 ? -8.040 -6.793 -11.515 1.00 97.19 89 ALA A O 1
ATOM 716 N N . ASP A 1 90 ? -9.704 -7.481 -10.174 1.00 97.81 90 ASP A N 1
ATOM 717 C CA . ASP A 1 90 ? -10.669 -7.748 -11.250 1.00 97.81 90 ASP A CA 1
ATOM 718 C C . ASP A 1 90 ? -11.064 -6.459 -11.996 1.00 97.81 90 ASP A C 1
ATOM 720 O O . ASP A 1 90 ? -11.076 -6.415 -13.228 1.00 97.81 90 ASP A O 1
ATOM 724 N N . GLU A 1 91 ? -11.313 -5.369 -11.264 1.00 97.56 91 GLU A N 1
ATOM 725 C CA . GLU A 1 91 ? -11.594 -4.052 -11.848 1.00 97.56 91 GLU A CA 1
ATOM 726 C C . GLU A 1 91 ? -10.447 -3.531 -12.717 1.00 97.56 91 GLU A C 1
ATOM 728 O O . GLU A 1 91 ? -10.700 -2.914 -13.755 1.00 97.56 91 GLU A O 1
ATOM 733 N N . ALA A 1 92 ? -9.203 -3.753 -12.291 1.00 95.75 92 ALA A N 1
ATOM 734 C CA . ALA A 1 92 ? -8.016 -3.373 -13.040 1.00 95.75 92 ALA A CA 1
ATOM 735 C C . ALA A 1 92 ? -7.849 -4.210 -14.314 1.00 95.75 92 ALA A C 1
ATOM 737 O O . ALA A 1 92 ? -7.673 -3.637 -15.387 1.00 95.75 92 ALA A O 1
ATOM 738 N N . GLY A 1 93 ? -8.000 -5.537 -14.224 1.00 95.06 93 GLY A N 1
ATOM 739 C CA . GLY A 1 93 ? -7.932 -6.421 -15.392 1.00 95.06 93 GLY A CA 1
ATOM 740 C C . GLY A 1 93 ? -8.939 -6.025 -16.477 1.00 95.06 93 GLY A C 1
ATOM 741 O O . GLY A 1 93 ? -8.577 -5.850 -17.638 1.00 95.06 93 GLY A O 1
ATOM 742 N N . LYS A 1 94 ? -10.185 -5.734 -16.081 1.00 95.31 94 LYS A N 1
ATOM 743 C CA . LYS A 1 94 ? -11.240 -5.248 -16.990 1.00 95.31 94 LYS A CA 1
ATOM 744 C C . LYS A 1 94 ? -10.951 -3.881 -17.617 1.00 95.31 94 LYS A C 1
ATOM 746 O O . LYS A 1 94 ? -11.555 -3.543 -18.636 1.00 95.31 94 LYS A O 1
ATOM 751 N N . GLN A 1 95 ? -10.132 -3.041 -16.983 1.00 89.62 95 GLN A N 1
ATOM 752 C CA . GLN A 1 95 ? -9.723 -1.751 -17.549 1.00 89.62 95 GLN A CA 1
ATOM 753 C C . GLN A 1 95 ? -8.612 -1.922 -18.581 1.00 89.62 95 GLN A C 1
ATOM 755 O O . GLN A 1 95 ? -8.644 -1.232 -19.598 1.00 89.62 95 GLN A O 1
ATOM 760 N N . ASP A 1 96 ? -7.674 -2.836 -18.340 1.00 86.50 96 ASP A N 1
ATOM 761 C CA . ASP A 1 96 ? -6.573 -3.114 -19.263 1.00 86.50 96 ASP A CA 1
ATOM 762 C C . ASP A 1 96 ? -7.061 -3.809 -20.543 1.00 86.50 96 ASP A C 1
ATOM 764 O O . ASP A 1 96 ? -6.613 -3.450 -21.624 1.00 86.50 96 ASP A O 1
ATOM 768 N N . GLU A 1 97 ? -8.060 -4.697 -20.465 1.00 84.56 97 GLU A N 1
ATOM 769 C CA . GLU A 1 97 ? -8.702 -5.307 -21.649 1.00 84.56 97 GLU A CA 1
ATOM 770 C C . GLU A 1 97 ? -9.387 -4.295 -22.586 1.00 84.56 97 GLU A C 1
ATOM 772 O O . GLU A 1 97 ? -9.645 -4.592 -23.751 1.00 84.56 97 GLU A O 1
ATOM 777 N N . LYS A 1 98 ? -9.734 -3.109 -22.075 1.00 73.81 98 LYS A N 1
ATOM 778 C CA . LYS A 1 98 ? -10.421 -2.052 -22.835 1.00 73.81 98 LYS A CA 1
ATOM 779 C C . LYS A 1 98 ? -9.466 -1.039 -23.471 1.00 73.81 98 LYS A C 1
ATOM 781 O O . LYS A 1 98 ? -9.953 -0.117 -24.127 1.00 73.81 98 LYS A O 1
ATOM 786 N N . ARG A 1 99 ? -8.160 -1.147 -23.219 1.00 64.00 99 ARG A N 1
ATOM 787 C CA . ARG A 1 99 ? -7.120 -0.252 -23.746 1.00 64.00 99 ARG A CA 1
ATOM 788 C C . ARG A 1 99 ? -6.470 -0.837 -24.989 1.00 64.00 99 ARG A C 1
ATOM 790 O O . ARG A 1 99 ? -6.168 -0.019 -25.884 1.00 64.00 99 ARG A O 1
#

Foldseek 3Di:
DVVVVVVVVVVVVVVVVVLVVLLVVLVVLLVDLVSLVVLVVLQVQLVLPHQLDDPDPVSSVVSPVSVVVNVVSVVSCCVRPVVSVVVSVVVVVVVVVVD

Radius of gyration: 18.17 Å; Cα contacts (8 Å, |Δi|>4): 65; chains: 1; bounding box: 38×15×63 Å